Protein AF-A0A6N4DE25-F1 (afdb_monomer)

Structure (mmCIF, N/CA/C/O backbone):
data_AF-A0A6N4DE25-F1
#
_entry.id   AF-A0A6N4DE25-F1
#
loop_
_atom_site.group_PDB
_atom_site.id
_atom_site.type_symbol
_atom_site.label_atom_id
_atom_site.label_alt_id
_atom_site.label_comp_id
_atom_site.label_asym_id
_atom_site.label_entity_id
_atom_site.label_seq_id
_atom_site.pdbx_PDB_ins_code
_atom_site.Cartn_x
_atom_site.Cartn_y
_atom_site.Cartn_z
_atom_site.occupancy
_atom_site.B_iso_or_equiv
_atom_site.auth_seq_id
_atom_site.auth_comp_id
_atom_site.auth_asym_id
_atom_site.auth_atom_id
_atom_site.pdbx_PDB_model_num
ATOM 1 N N . MET A 1 1 ? 28.337 6.684 -1.704 1.00 68.75 1 MET A N 1
ATOM 2 C CA . MET A 1 1 ? 27.296 5.978 -2.487 1.00 68.75 1 MET A CA 1
ATOM 3 C C . MET A 1 1 ? 25.975 6.713 -2.304 1.00 68.75 1 MET A C 1
ATOM 5 O O . MET A 1 1 ? 25.715 7.133 -1.186 1.00 68.75 1 MET A O 1
ATOM 9 N N . ARG A 1 2 ? 25.176 6.906 -3.364 1.00 78.31 2 ARG A N 1
ATOM 10 C CA . ARG A 1 2 ? 23.824 7.488 -3.280 1.00 78.31 2 ARG A CA 1
ATOM 11 C C . ARG A 1 2 ? 22.822 6.434 -3.770 1.00 78.31 2 ARG A C 1
ATOM 13 O O . ARG A 1 2 ? 22.920 6.070 -4.941 1.00 78.31 2 ARG A O 1
ATOM 20 N N . PRO A 1 3 ? 21.928 5.912 -2.914 1.00 80.19 3 PRO A N 1
ATOM 21 C CA . PRO A 1 3 ? 20.910 4.956 -3.339 1.00 80.19 3 PRO A CA 1
ATOM 22 C C . PRO A 1 3 ? 20.053 5.550 -4.460 1.00 80.19 3 PRO A C 1
ATOM 24 O O . PRO A 1 3 ? 19.733 6.741 -4.440 1.00 80.19 3 PRO A O 1
ATOM 27 N N . LYS A 1 4 ? 19.716 4.736 -5.462 1.00 83.06 4 LYS A N 1
ATOM 28 C CA . LYS A 1 4 ? 18.806 5.139 -6.536 1.00 83.06 4 LYS A CA 1
ATOM 29 C C . LYS A 1 4 ? 17.371 5.028 -6.018 1.00 83.06 4 LYS A C 1
ATOM 31 O O . LYS A 1 4 ? 17.032 4.024 -5.395 1.00 83.06 4 LYS A O 1
ATOM 36 N N . ALA A 1 5 ? 16.552 6.049 -6.271 1.00 78.06 5 ALA A N 1
ATOM 37 C CA . ALA A 1 5 ? 15.121 5.966 -5.998 1.00 78.06 5 ALA A CA 1
ATOM 38 C C . ALA A 1 5 ? 14.530 4.803 -6.806 1.00 78.06 5 ALA A C 1
ATOM 40 O O . ALA A 1 5 ? 14.844 4.650 -7.989 1.00 78.06 5 ALA A O 1
ATOM 41 N N . THR A 1 6 ? 13.747 3.972 -6.129 1.00 80.38 6 THR A N 1
ATOM 42 C CA . THR A 1 6 ? 13.009 2.857 -6.724 1.00 80.38 6 THR A CA 1
ATOM 43 C C . THR A 1 6 ? 11.544 3.098 -6.429 1.00 80.38 6 THR A C 1
ATOM 45 O O . THR A 1 6 ? 11.213 3.563 -5.335 1.00 80.38 6 THR A O 1
ATOM 48 N N . ASP A 1 7 ? 10.699 2.835 -7.413 1.00 82.12 7 ASP A N 1
ATOM 49 C CA . ASP A 1 7 ? 9.272 3.046 -7.269 1.00 82.12 7 ASP A CA 1
ATOM 50 C C . ASP A 1 7 ? 8.692 1.925 -6.402 1.00 82.12 7 ASP A C 1
ATOM 52 O O . ASP A 1 7 ? 8.827 0.744 -6.725 1.00 82.12 7 ASP A O 1
ATOM 56 N N . TYR A 1 8 ? 8.067 2.303 -5.290 1.00 85.12 8 TYR A N 1
ATOM 57 C CA . TYR A 1 8 ? 7.403 1.386 -4.372 1.00 85.12 8 TYR A CA 1
ATOM 58 C C . TYR A 1 8 ? 6.077 1.989 -3.937 1.00 85.12 8 TYR A C 1
ATOM 60 O O . TYR A 1 8 ? 6.040 3.110 -3.421 1.00 85.12 8 TYR A O 1
ATOM 68 N N . ALA A 1 9 ? 4.998 1.227 -4.095 1.00 88.12 9 ALA A N 1
ATOM 69 C CA . ALA A 1 9 ? 3.763 1.552 -3.406 1.00 88.12 9 ALA A CA 1
ATOM 70 C C . ALA A 1 9 ? 3.935 1.270 -1.911 1.00 88.12 9 ALA A C 1
ATOM 72 O O . ALA A 1 9 ? 4.485 0.239 -1.518 1.00 88.12 9 ALA A O 1
ATOM 73 N N . HIS A 1 10 ? 3.434 2.187 -1.089 1.00 91.19 10 HIS A N 1
ATOM 74 C CA . HIS A 1 10 ? 3.392 2.044 0.358 1.00 91.19 10 HIS A CA 1
ATOM 75 C C . HIS A 1 10 ? 2.032 2.533 0.845 1.00 91.19 10 HIS A C 1
ATOM 77 O O . HIS A 1 10 ? 1.661 3.686 0.619 1.00 91.19 10 HIS A O 1
ATOM 83 N N . VAL A 1 11 ? 1.281 1.642 1.482 1.00 92.19 11 VAL A N 1
ATOM 84 C CA . VAL A 1 11 ? -0.035 1.923 2.054 1.00 92.19 11 VAL A CA 1
ATOM 85 C C . VAL A 1 11 ? 0.026 1.609 3.542 1.00 92.19 11 VAL A C 1
ATOM 87 O O . VAL A 1 11 ? 0.491 0.541 3.932 1.00 92.19 11 VAL A O 1
ATOM 90 N N . ILE A 1 12 ? -0.421 2.551 4.368 1.00 93.44 12 ILE A N 1
ATOM 91 C CA . ILE A 1 12 ? -0.464 2.407 5.824 1.00 93.44 12 ILE A CA 1
ATOM 92 C C . ILE A 1 12 ? -1.901 2.657 6.269 1.00 93.44 12 ILE A C 1
ATOM 94 O O . ILE A 1 12 ? -2.473 3.692 5.923 1.00 93.44 12 ILE A O 1
ATOM 98 N N . ALA A 1 13 ? -2.464 1.725 7.034 1.00 92.81 13 ALA A N 1
ATOM 99 C CA . ALA A 1 13 ? -3.725 1.935 7.737 1.00 92.81 13 ALA A CA 1
ATOM 100 C C . ALA A 1 13 ? -3.429 2.450 9.149 1.00 92.81 13 ALA A C 1
ATOM 102 O O . ALA A 1 13 ? -2.556 1.915 9.835 1.00 92.81 13 ALA A O 1
ATOM 103 N N . ILE A 1 14 ? -4.135 3.499 9.569 1.00 94.75 14 ILE A N 1
ATOM 104 C CA . ILE A 1 14 ? -3.954 4.153 10.868 1.00 94.75 14 ILE A CA 1
ATOM 105 C C . ILE A 1 14 ? -5.338 4.387 11.480 1.00 94.75 14 ILE A C 1
ATOM 107 O O . ILE A 1 14 ? -6.258 4.771 10.756 1.00 94.75 14 ILE A O 1
ATOM 111 N N . ASP A 1 15 ? -5.493 4.154 12.783 1.00 94.38 15 ASP A N 1
ATOM 112 C CA . ASP A 1 15 ? -6.726 4.476 13.508 1.00 94.38 15 ASP A CA 1
ATOM 113 C C . ASP A 1 15 ? -6.818 5.966 13.908 1.00 94.38 15 ASP A C 1
ATOM 115 O O . ASP A 1 15 ? -5.940 6.782 13.613 1.00 94.38 15 ASP A O 1
ATOM 119 N N . GLY A 1 16 ? -7.913 6.342 14.578 1.00 94.69 16 GLY A 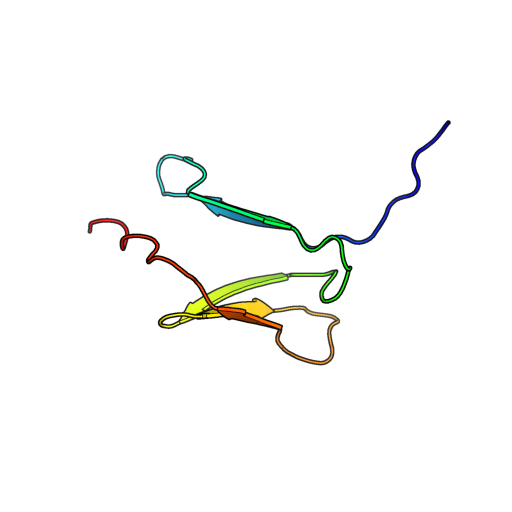N 1
ATOM 120 C CA . GLY A 1 16 ? -8.141 7.718 15.033 1.00 94.69 16 GLY A CA 1
ATOM 121 C C . GLY A 1 16 ? -7.170 8.203 16.118 1.00 94.69 16 GLY A C 1
ATOM 122 O O . GLY A 1 16 ? -6.986 9.412 16.260 1.00 94.69 16 GLY A O 1
ATOM 123 N N . ASP A 1 17 ? -6.522 7.283 16.836 1.00 97.56 17 ASP A N 1
ATOM 124 C CA . ASP A 1 17 ? -5.538 7.565 17.886 1.00 97.56 17 ASP A CA 1
ATOM 125 C C . ASP A 1 17 ? -4.097 7.605 17.341 1.00 97.56 17 ASP A C 1
ATOM 127 O O . ASP A 1 17 ? -3.142 7.870 18.079 1.00 97.56 17 ASP A O 1
ATOM 131 N N . GLY A 1 18 ? -3.920 7.361 16.039 1.00 95.19 18 GLY A N 1
ATOM 132 C CA . GLY A 1 18 ? -2.622 7.353 15.376 1.00 95.19 18 GLY A CA 1
ATOM 133 C C . GLY A 1 18 ? -1.877 6.017 15.458 1.00 95.19 18 GLY A C 1
ATOM 134 O O . GLY A 1 18 ? -0.687 5.983 15.135 1.00 95.19 18 GLY A O 1
ATOM 135 N N . GLN A 1 19 ? -2.523 4.924 15.878 1.00 95.94 19 GLN A N 1
ATOM 136 C CA . GLN A 1 19 ? -1.912 3.593 15.855 1.00 95.94 19 GLN A CA 1
ATOM 137 C C . GLN A 1 19 ? -1.886 3.039 14.436 1.00 95.94 19 GLN A C 1
ATOM 139 O O . GLN A 1 19 ? -2.875 3.095 13.710 1.00 95.94 19 GLN A O 1
ATOM 144 N N . VAL A 1 20 ? -0.748 2.464 14.050 1.00 94.81 20 VAL A N 1
ATOM 145 C CA . VAL A 1 20 ? -0.609 1.766 12.770 1.00 94.81 20 VAL A CA 1
ATOM 146 C C . VAL A 1 20 ? -1.264 0.395 12.881 1.00 94.81 20 VAL A C 1
ATOM 148 O O . VAL A 1 20 ? -0.821 -0.436 13.671 1.00 94.81 20 VAL A O 1
ATO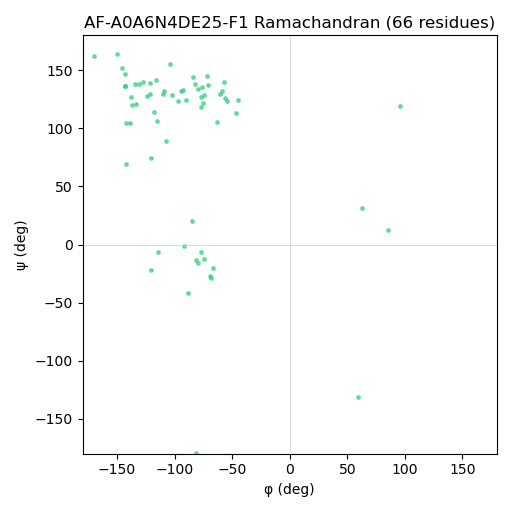M 151 N N . LEU A 1 21 ? -2.289 0.167 12.066 1.00 92.19 21 LEU A N 1
ATOM 152 C CA . LEU A 1 21 ? -3.005 -1.104 11.983 1.00 92.19 21 LEU A CA 1
ATOM 153 C C . LEU A 1 21 ? -2.342 -2.047 10.974 1.00 92.19 21 LEU A C 1
ATOM 155 O O . LEU A 1 21 ? -2.179 -3.227 11.254 1.00 92.19 21 LEU A O 1
ATOM 159 N N . GLU A 1 22 ? -1.915 -1.511 9.826 1.00 90.88 22 GLU A N 1
ATOM 160 C CA . GLU A 1 22 ? -1.289 -2.273 8.741 1.00 90.88 22 GLU A CA 1
ATOM 161 C C . GLU A 1 22 ? -0.213 -1.464 8.018 1.00 90.88 22 GLU A C 1
ATOM 163 O O . GLU A 1 22 ? -0.288 -0.235 7.919 1.00 90.88 22 GLU A O 1
ATOM 168 N N . ASN A 1 23 ? 0.770 -2.172 7.459 1.00 92.00 23 ASN A N 1
ATOM 169 C CA . ASN A 1 23 ? 1.847 -1.604 6.650 1.00 92.00 23 ASN A CA 1
ATOM 170 C C . ASN A 1 23 ? 2.116 -2.502 5.438 1.00 92.00 23 ASN A C 1
ATOM 172 O O . ASN A 1 23 ? 2.727 -3.566 5.556 1.00 92.00 23 ASN A O 1
ATOM 176 N N . LEU A 1 24 ? 1.653 -2.060 4.272 1.00 89.94 24 LEU A N 1
ATOM 177 C CA . LEU A 1 24 ? 1.737 -2.799 3.020 1.00 89.94 24 LEU A CA 1
ATOM 178 C C . LEU A 1 24 ? 2.733 -2.122 2.085 1.00 89.94 24 LEU A C 1
ATOM 180 O O . LEU A 1 24 ? 2.639 -0.921 1.817 1.00 89.94 24 LEU A O 1
ATOM 184 N N . GLN A 1 25 ? 3.659 -2.914 1.550 1.00 89.12 25 GLN A N 1
ATOM 185 C CA . GLN A 1 25 ? 4.653 -2.470 0.580 1.00 89.12 25 GLN A CA 1
ATOM 186 C C . GLN A 1 25 ? 4.615 -3.377 -0.642 1.00 89.12 25 GLN A C 1
ATOM 188 O O . GLN A 1 25 ? 4.498 -4.595 -0.511 1.00 89.12 25 GLN A O 1
ATOM 193 N N . ASP A 1 26 ? 4.753 -2.777 -1.819 1.00 87.44 26 ASP A N 1
ATOM 194 C CA . ASP A 1 26 ? 4.884 -3.494 -3.083 1.00 87.44 26 ASP A CA 1
ATOM 195 C C . ASP A 1 26 ? 6.329 -3.391 -3.599 1.00 87.44 26 ASP A C 1
ATOM 197 O O . ASP A 1 26 ? 6.654 -2.458 -4.342 1.00 87.44 26 ASP A O 1
ATOM 201 N N . PRO A 1 27 ? 7.222 -4.321 -3.205 1.00 84.44 27 PRO A N 1
ATOM 202 C CA . PRO A 1 27 ? 8.600 -4.348 -3.684 1.00 84.44 27 PRO A CA 1
ATOM 203 C C . PRO A 1 27 ? 8.726 -4.846 -5.131 1.00 84.44 27 PRO A C 1
ATOM 205 O O . PRO A 1 27 ? 9.807 -4.732 -5.706 1.00 84.44 27 PRO A O 1
ATOM 208 N N . ALA A 1 28 ? 7.665 -5.429 -5.704 1.00 84.44 28 ALA A N 1
ATOM 209 C CA . ALA A 1 28 ? 7.639 -5.870 -7.096 1.00 84.44 28 ALA A CA 1
ATOM 210 C C . ALA A 1 28 ? 7.335 -4.713 -8.063 1.00 84.44 28 ALA A C 1
ATOM 212 O O . ALA A 1 28 ? 7.589 -4.843 -9.260 1.00 84.44 28 ALA A O 1
ATOM 213 N N . THR A 1 29 ? 6.874 -3.571 -7.536 1.00 79.50 29 THR A N 1
ATOM 214 C CA . THR A 1 29 ? 6.557 -2.368 -8.317 1.00 79.50 29 THR A CA 1
ATOM 215 C C . THR A 1 29 ? 5.417 -2.625 -9.315 1.00 79.50 29 THR A C 1
ATOM 217 O O . THR A 1 29 ? 5.353 -2.021 -10.385 1.00 79.50 29 THR A O 1
ATOM 220 N N . ASP A 1 30 ? 4.486 -3.510 -8.964 1.00 82.50 30 ASP A N 1
ATOM 221 C CA . ASP A 1 30 ? 3.307 -3.814 -9.774 1.00 82.50 30 ASP A CA 1
ATOM 222 C C . ASP A 1 30 ? 2.334 -2.620 -9.817 1.00 82.50 30 ASP A C 1
ATOM 224 O O . ASP A 1 30 ? 1.616 -2.427 -10.803 1.00 82.50 30 ASP A O 1
ATOM 228 N N . TYR A 1 31 ? 2.316 -1.788 -8.766 1.00 89.00 31 TYR A N 1
ATOM 229 C CA . TYR A 1 31 ? 1.432 -0.623 -8.666 1.00 89.00 31 TYR A CA 1
ATOM 230 C C . TYR A 1 31 ? 2.093 0.607 -8.000 1.00 89.00 31 TYR A C 1
ATOM 232 O O . TYR A 1 31 ? 1.717 1.007 -6.902 1.00 89.00 31 TYR A O 1
ATOM 240 N N . PRO A 1 32 ? 3.074 1.260 -8.650 1.00 82.81 32 PRO A N 1
ATOM 241 C CA . PRO A 1 32 ? 4.019 2.180 -8.000 1.00 82.81 32 PRO A CA 1
ATOM 242 C C . PRO A 1 32 ? 3.454 3.510 -7.479 1.00 82.81 32 PRO A C 1
ATOM 244 O O . PRO A 1 32 ? 4.040 4.107 -6.578 1.00 82.81 32 PRO A O 1
ATOM 247 N N . GLN A 1 33 ? 2.365 4.024 -8.061 1.00 89.00 33 GLN A N 1
ATOM 248 C CA . GLN A 1 33 ? 1.832 5.359 -7.754 1.00 89.00 33 GLN A CA 1
ATOM 249 C C . GLN A 1 33 ? 0.395 5.290 -7.235 1.00 89.00 33 GLN A C 1
ATOM 251 O O . GLN A 1 33 ? -0.554 5.643 -7.941 1.00 89.00 33 GLN A O 1
ATOM 256 N N . THR A 1 34 ? 0.239 4.851 -5.988 1.00 92.00 34 THR A N 1
ATOM 257 C CA . THR A 1 34 ? -1.055 4.833 -5.296 1.00 92.00 34 THR A CA 1
ATOM 258 C C . THR A 1 34 ? -1.468 6.244 -4.879 1.00 92.00 34 THR A C 1
ATOM 260 O O . THR A 1 34 ? -0.711 6.959 -4.229 1.00 92.00 34 THR A O 1
ATOM 263 N N . THR A 1 35 ? -2.690 6.641 -5.227 1.00 93.88 35 THR A N 1
ATOM 264 C CA . THR A 1 35 ? -3.286 7.939 -4.859 1.00 93.88 35 THR A CA 1
ATOM 265 C C . THR A 1 35 ? -4.482 7.806 -3.922 1.00 93.88 35 THR A C 1
ATOM 267 O O . THR A 1 35 ? -5.002 8.810 -3.447 1.00 93.88 35 THR A O 1
ATOM 270 N N . GLY A 1 36 ? -4.934 6.583 -3.659 1.00 93.94 36 GLY A N 1
ATOM 271 C CA . GLY A 1 36 ? -6.021 6.310 -2.732 1.00 93.94 36 GLY A CA 1
ATOM 272 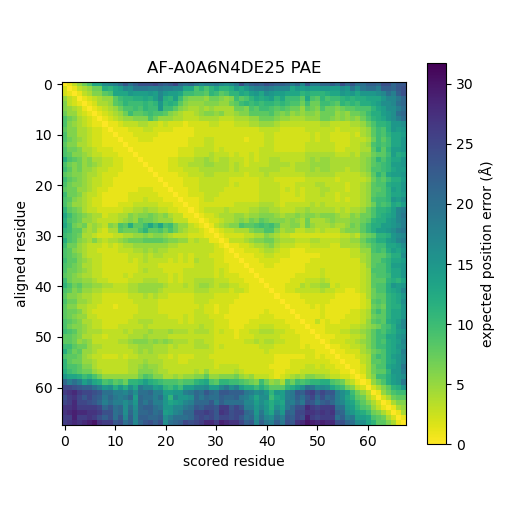C C . GLY A 1 36 ? -6.162 4.822 -2.445 1.00 93.94 36 GLY A C 1
ATOM 273 O O . GLY A 1 36 ? -5.657 3.980 -3.189 1.00 93.94 36 GLY A O 1
ATOM 274 N N . ALA A 1 37 ? -6.856 4.522 -1.355 1.00 94.38 37 ALA A N 1
ATOM 275 C CA . ALA A 1 37 ? -7.124 3.177 -0.876 1.00 94.38 37 ALA A CA 1
ATOM 276 C C . ALA A 1 37 ? -8.543 3.136 -0.291 1.00 94.38 37 ALA A C 1
ATOM 278 O O . ALA A 1 37 ? -8.942 4.070 0.405 1.00 94.38 37 ALA A O 1
ATOM 279 N N . ILE A 1 38 ? -9.314 2.095 -0.604 1.00 94.19 38 ILE A N 1
ATOM 280 C CA . ILE A 1 38 ? -10.657 1.888 -0.052 1.00 94.19 38 ILE A CA 1
ATOM 281 C C . ILE A 1 38 ? -10.919 0.406 0.193 1.00 94.19 38 ILE A C 1
ATOM 283 O O . ILE A 1 38 ? -10.617 -0.439 -0.650 1.00 94.19 38 ILE A O 1
ATOM 287 N N . GLU A 1 39 ? -11.510 0.102 1.340 1.00 93.00 39 GLU A N 1
ATOM 288 C CA . GLU A 1 39 ? -11.902 -1.251 1.723 1.00 93.00 39 GLU A CA 1
ATOM 289 C C . GLU A 1 39 ? -13.363 -1.511 1.359 1.00 93.00 39 GLU A C 1
ATOM 291 O O . GLU A 1 39 ? -14.245 -0.691 1.621 1.00 93.00 39 GLU A O 1
ATOM 296 N N . VAL A 1 40 ? -13.623 -2.653 0.720 1.00 93.50 40 VAL A N 1
ATOM 297 C CA . VAL A 1 40 ? -14.969 -3.098 0.344 1.00 93.50 40 VAL A CA 1
ATOM 298 C C . VAL A 1 40 ? -15.067 -4.611 0.530 1.00 93.50 40 VAL A C 1
ATOM 300 O O . VAL A 1 40 ? -14.558 -5.385 -0.287 1.00 93.50 40 VAL A O 1
ATOM 303 N N . GLY A 1 41 ? -15.752 -5.035 1.594 1.00 91.62 41 GLY A N 1
ATOM 304 C CA . GLY A 1 41 ? -15.782 -6.443 1.999 1.00 91.62 41 GLY A CA 1
ATOM 305 C C . GLY A 1 41 ? -14.367 -6.948 2.289 1.00 91.62 41 GLY A C 1
ATOM 306 O O . GLY A 1 41 ? -13.591 -6.261 2.940 1.00 91.62 41 GLY A O 1
ATOM 307 N N . ASP A 1 42 ? -14.005 -8.104 1.734 1.00 91.38 42 ASP A N 1
ATOM 308 C CA . ASP A 1 42 ? -12.692 -8.732 1.957 1.00 91.38 42 ASP A CA 1
ATOM 309 C C . ASP A 1 42 ? -11.584 -8.200 1.024 1.00 91.38 42 ASP A C 1
ATOM 311 O O . ASP A 1 42 ? -10.589 -8.886 0.765 1.00 91.38 42 ASP A O 1
ATOM 315 N N . TYR A 1 43 ? -11.766 -7.011 0.443 1.00 92.75 43 TYR A N 1
ATOM 316 C CA . TYR A 1 43 ? -10.851 -6.460 -0.553 1.00 92.75 43 TYR A CA 1
ATOM 317 C C . TYR A 1 43 ? -10.451 -5.020 -0.260 1.00 92.75 43 TYR A C 1
ATOM 319 O O . TYR A 1 43 ? -11.289 -4.166 0.019 1.00 92.75 43 TYR A O 1
ATOM 327 N N . LEU A 1 44 ? -9.166 -4.753 -0.464 1.00 93.38 44 LEU A N 1
ATOM 328 C CA . LEU A 1 44 ? -8.583 -3.428 -0.564 1.00 93.38 44 LEU A CA 1
ATOM 329 C C . LEU A 1 44 ? -8.448 -3.057 -2.043 1.00 93.38 44 LEU A C 1
ATOM 331 O O . LEU A 1 44 ? -7.801 -3.764 -2.820 1.00 93.38 44 LEU A O 1
ATOM 335 N N . TYR A 1 45 ? -9.039 -1.937 -2.433 1.00 94.62 45 TYR A N 1
ATOM 336 C CA . TYR A 1 45 ? -8.884 -1.348 -3.756 1.00 94.62 45 TYR A CA 1
ATOM 337 C C . TYR A 1 45 ? -7.916 -0.178 -3.679 1.00 94.62 45 TYR A C 1
ATOM 339 O O . TYR A 1 45 ? -8.102 0.725 -2.865 1.00 94.62 45 TYR A O 1
ATOM 347 N N . LEU A 1 46 ? -6.912 -0.171 -4.554 1.00 94.56 46 LEU A N 1
ATOM 348 C CA . LEU A 1 46 ? -5.955 0.924 -4.670 1.00 94.56 46 LEU A CA 1
ATOM 349 C C . LEU A 1 46 ? -6.193 1.683 -5.974 1.00 94.56 46 LEU A C 1
ATOM 351 O O . LEU A 1 46 ? -6.305 1.093 -7.053 1.00 94.56 46 LEU A O 1
ATOM 355 N N . THR A 1 47 ? -6.254 3.007 -5.882 1.00 95.25 47 THR A N 1
ATOM 356 C CA . THR A 1 47 ? -6.437 3.900 -7.030 1.00 95.25 47 THR A CA 1
ATOM 357 C C . THR A 1 47 ? -5.122 4.572 -7.398 1.00 95.25 47 THR A C 1
ATOM 359 O O . THR A 1 47 ? -4.219 4.707 -6.575 1.00 95.25 47 THR A O 1
ATOM 362 N N . SER A 1 48 ? -5.012 4.980 -8.656 1.00 93.38 48 SER A N 1
ATOM 363 C CA . SER A 1 48 ? -3.882 5.734 -9.185 1.00 93.38 48 SER A CA 1
ATOM 364 C C . SER A 1 48 ? -4.397 6.746 -10.201 1.00 93.38 48 SER A C 1
ATOM 366 O O . SER A 1 48 ? -5.361 6.471 -10.915 1.00 93.38 48 SER A O 1
ATOM 368 N N . LEU A 1 49 ? -3.743 7.903 -10.288 1.00 94.75 49 LEU A N 1
ATOM 369 C CA . LEU A 1 49 ? -3.999 8.883 -11.349 1.00 94.75 49 LEU A CA 1
ATOM 370 C C . LEU A 1 49 ? -3.318 8.519 -12.676 1.00 94.75 49 LEU A C 1
ATOM 372 O O . LEU A 1 49 ? -3.647 9.109 -13.702 1.00 94.75 49 LEU A O 1
ATOM 376 N N . THR A 1 50 ? -2.354 7.595 -12.661 1.00 91.88 50 THR A N 1
ATOM 377 C CA . THR A 1 50 ? -1.509 7.271 -13.821 1.00 91.88 50 THR A CA 1
ATOM 378 C C . THR A 1 50 ? -1.614 5.812 -14.256 1.00 91.88 50 THR A C 1
ATOM 380 O O . THR A 1 50 ? -1.330 5.513 -15.417 1.00 91.88 50 THR A O 1
ATOM 383 N N . ALA A 1 51 ? -2.040 4.901 -13.373 1.00 91.75 51 ALA A N 1
ATOM 384 C CA . ALA A 1 51 ? -2.202 3.497 -13.732 1.00 91.75 51 ALA A CA 1
ATOM 385 C C . ALA A 1 51 ? -3.418 3.277 -14.658 1.00 91.75 51 ALA A C 1
ATOM 387 O O . ALA A 1 51 ? -4.458 3.916 -14.489 1.00 91.75 51 ALA A O 1
ATOM 388 N N . PRO A 1 52 ? -3.334 2.333 -15.614 1.00 93.81 52 PRO A N 1
ATOM 389 C CA . PRO A 1 52 ? -4.416 2.053 -16.561 1.00 93.81 52 PRO A CA 1
ATOM 390 C C . PRO A 1 52 ? -5.570 1.229 -15.962 1.00 93.81 52 PRO A C 1
ATOM 392 O O . PRO A 1 52 ? -6.568 0.992 -16.640 1.00 93.81 52 PRO A O 1
ATOM 395 N N . ALA A 1 53 ? -5.430 0.745 -14.726 1.00 92.75 53 ALA A N 1
ATOM 396 C CA . ALA A 1 53 ? -6.396 -0.114 -14.052 1.00 92.75 53 ALA A CA 1
ATOM 397 C C . ALA A 1 53 ? -6.361 0.111 -12.536 1.00 92.75 53 ALA A C 1
ATOM 399 O O . ALA A 1 53 ? -5.398 0.663 -12.013 1.00 92.75 53 ALA A O 1
ATOM 400 N N . LEU A 1 54 ? -7.399 -0.358 -11.838 1.00 93.00 54 LEU A N 1
ATOM 401 C CA . LEU A 1 54 ? -7.420 -0.426 -10.377 1.00 93.00 54 LEU A CA 1
ATOM 402 C C . LEU A 1 54 ? -6.691 -1.681 -9.896 1.00 93.00 54 LEU A C 1
ATOM 404 O O . LEU A 1 54 ? -6.914 -2.769 -10.433 1.00 93.00 54 LEU A O 1
ATOM 408 N N . ALA A 1 55 ? -5.894 -1.545 -8.840 1.00 93.19 55 ALA A N 1
ATOM 409 C CA . ALA A 1 55 ? -5.367 -2.697 -8.121 1.00 93.19 55 ALA A CA 1
ATOM 410 C C . ALA A 1 55 ? -6.390 -3.189 -7.088 1.00 93.19 55 ALA A C 1
ATOM 412 O O . ALA A 1 55 ? -7.120 -2.404 -6.478 1.00 93.19 55 ALA A O 1
ATOM 413 N N . ARG A 1 56 ? -6.441 -4.511 -6.901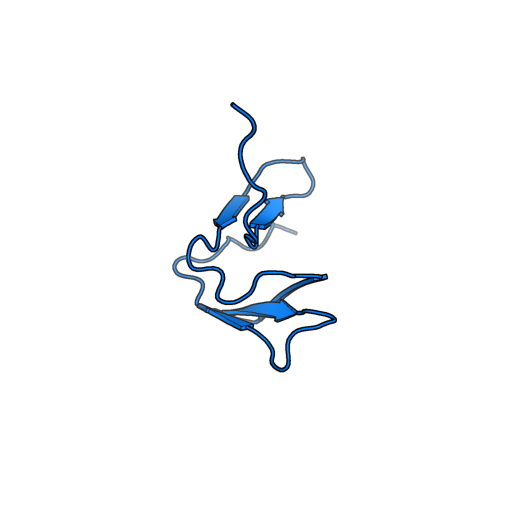 1.00 92.94 56 ARG A N 1
ATOM 414 C CA . ARG A 1 56 ? -7.308 -5.174 -5.924 1.00 92.94 56 ARG A CA 1
ATOM 415 C C . ARG A 1 56 ? -6.504 -6.208 -5.153 1.00 92.94 56 ARG A C 1
ATOM 417 O O . ARG A 1 56 ? -6.002 -7.162 -5.744 1.00 92.94 56 ARG A O 1
ATOM 424 N N . TRP A 1 57 ? -6.451 -6.049 -3.840 1.00 89.75 57 TRP A N 1
ATOM 425 C CA . TRP A 1 57 ? -5.788 -6.962 -2.921 1.00 89.75 57 TRP A CA 1
ATOM 426 C C . TRP A 1 57 ? -6.810 -7.590 -1.977 1.00 89.75 57 TRP A C 1
ATOM 428 O O . TRP A 1 57 ? -7.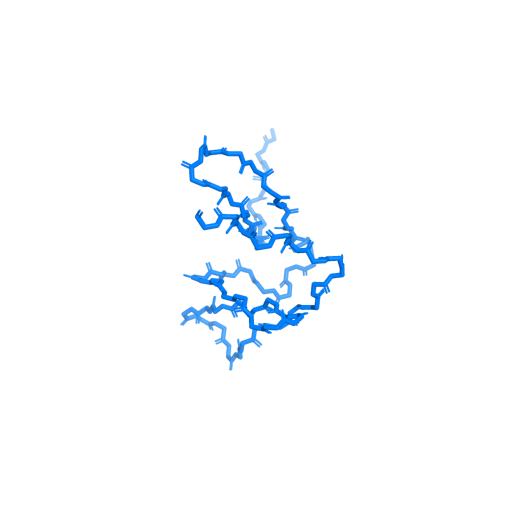775 -6.941 -1.587 1.00 89.75 57 TRP A O 1
ATOM 438 N N . ARG A 1 58 ? -6.642 -8.874 -1.655 1.00 89.88 58 ARG A N 1
ATOM 439 C CA . ARG A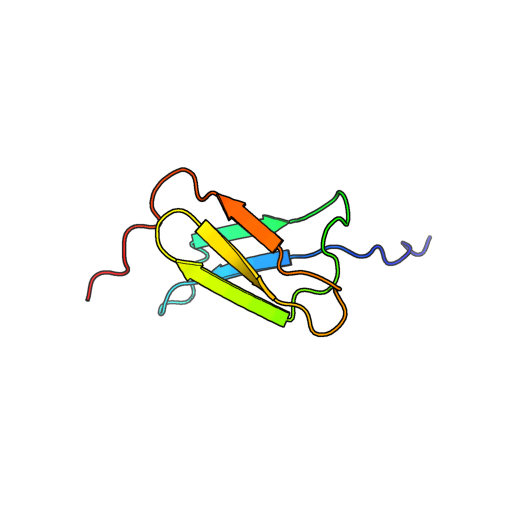 1 58 ? -7.533 -9.579 -0.730 1.00 89.88 58 ARG A CA 1
ATOM 440 C C . ARG A 1 58 ? -6.989 -9.436 0.683 1.00 89.88 58 ARG A C 1
ATOM 442 O O . ARG A 1 58 ? -5.858 -9.840 0.935 1.00 89.88 58 ARG A O 1
ATOM 449 N N . ILE A 1 59 ? -7.819 -8.923 1.579 1.00 85.88 59 ILE A N 1
ATOM 450 C CA . ILE A 1 59 ? -7.512 -8.808 3.000 1.00 85.88 59 ILE A CA 1
ATOM 451 C C . ILE A 1 59 ? -7.689 -10.204 3.612 1.00 85.88 59 ILE A C 1
ATOM 453 O O . ILE A 1 59 ? -8.699 -10.876 3.386 1.00 85.88 59 ILE A O 1
ATOM 457 N N . VAL A 1 60 ? -6.672 -10.694 4.320 1.00 74.38 60 VAL A N 1
ATOM 458 C CA . VAL A 1 60 ? -6.711 -12.001 4.988 1.00 74.38 60 VAL A CA 1
ATOM 459 C C . VAL A 1 60 ? -6.634 -11.764 6.491 1.00 74.38 60 VAL A C 1
ATOM 461 O O . VAL A 1 60 ? -5.570 -11.451 7.006 1.00 74.38 60 VAL A O 1
ATOM 464 N N . GLY A 1 61 ? -7.770 -11.942 7.172 1.00 66.50 61 GLY A N 1
ATOM 465 C CA . GLY A 1 61 ? -7.965 -11.529 8.566 1.00 66.50 61 GLY A CA 1
ATOM 466 C C . GLY A 1 61 ? -8.638 -10.161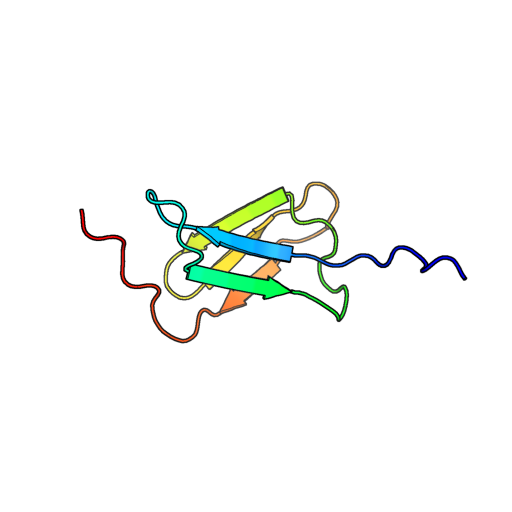 8.604 1.00 66.50 61 GLY A C 1
ATOM 467 O O . GLY A 1 61 ? -8.132 -9.217 8.012 1.00 66.50 61 GLY A O 1
ATOM 468 N N . ALA A 1 62 ? -9.824 -10.076 9.209 1.00 52.53 62 ALA A N 1
ATOM 469 C CA . ALA A 1 62 ? -10.556 -8.820 9.283 1.00 52.53 62 ALA A CA 1
ATOM 470 C C . ALA A 1 62 ? -9.719 -7.789 10.047 1.00 52.53 62 ALA A C 1
ATOM 472 O O . ALA A 1 62 ? -9.271 -8.063 11.161 1.00 52.53 62 ALA A O 1
ATOM 473 N N . LEU A 1 63 ? -9.552 -6.601 9.470 1.00 57.59 63 LEU A N 1
ATOM 474 C CA . LEU A 1 63 ? -9.352 -5.417 10.287 1.00 57.59 63 LEU A CA 1
ATOM 475 C C . LEU A 1 63 ? -10.655 -5.285 11.069 1.00 57.59 63 LEU A C 1
ATOM 477 O O . LEU A 1 63 ? -11.707 -5.041 10.475 1.00 57.59 63 LEU A O 1
ATOM 481 N N . GLU A 1 64 ? -10.619 -5.621 12.360 1.00 55.31 64 GLU A N 1
ATOM 482 C CA . GLU A 1 64 ? -11.768 -5.455 13.248 1.00 55.31 64 GLU A CA 1
ATOM 483 C C . GLU A 1 64 ? -12.351 -4.059 12.984 1.00 55.31 64 GLU A C 1
ATOM 485 O O . GLU A 1 64 ? -11.595 -3.079 13.008 1.00 55.31 64 GLU A O 1
ATOM 490 N N . PRO A 1 65 ? -13.6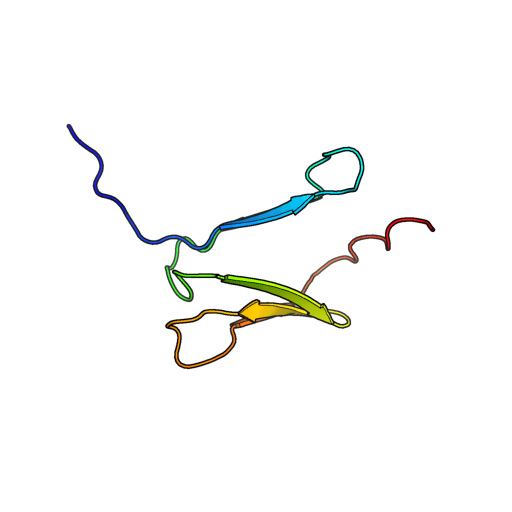49 -3.943 12.651 1.00 51.03 65 PRO A N 1
ATOM 491 C CA . PRO A 1 65 ? -14.236 -2.646 12.376 1.00 51.03 65 PRO A CA 1
ATOM 492 C C . PRO A 1 65 ? -14.001 -1.770 13.601 1.00 51.03 65 PRO A C 1
ATOM 494 O O . PRO A 1 65 ? -14.333 -2.181 14.714 1.00 51.03 65 PRO A O 1
ATOM 497 N N . ALA A 1 66 ? -13.406 -0.591 13.390 1.00 53.78 66 ALA A N 1
ATOM 498 C CA . ALA A 1 66 ? -13.214 0.394 14.443 1.00 53.78 66 ALA A CA 1
ATOM 499 C C . ALA A 1 66 ? -14.539 0.538 15.199 1.00 53.78 66 ALA A C 1
ATOM 501 O O . ALA A 1 66 ? -15.563 0.919 14.624 1.00 53.78 66 ALA A O 1
ATOM 502 N N . SER A 1 67 ? -14.528 0.107 16.459 1.00 41.78 67 SER A N 1
ATOM 503 C CA . SER A 1 67 ? -15.690 0.125 17.333 1.00 41.78 67 SER A CA 1
ATOM 504 C C . SER A 1 67 ? -16.256 1.541 17.375 1.00 41.78 67 SER A C 1
ATOM 506 O O . SER A 1 67 ? -15.523 2.479 17.682 1.00 41.78 67 SER A O 1
ATOM 508 N N . ASN A 1 68 ? -17.539 1.646 17.026 1.00 43.06 68 ASN A N 1
ATOM 509 C CA . ASN A 1 68 ? -18.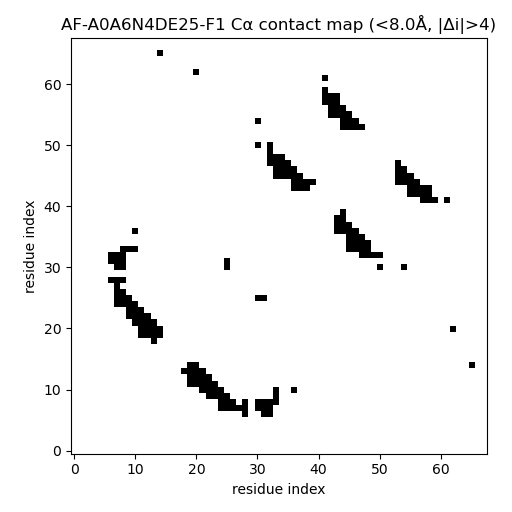334 2.870 16.913 1.00 43.06 68 ASN A CA 1
ATOM 510 C C . ASN A 1 68 ? -18.195 3.840 18.093 1.00 43.06 68 ASN A C 1
ATOM 512 O O . ASN A 1 68 ? -18.495 3.409 19.231 1.00 43.06 68 ASN A O 1
#

Radius of gyration: 13.89 Å; Cα contacts (8 Å, |Δi|>4): 98; chains: 1; bounding box: 46×21×34 Å

Nearest PDB structures (foldseek):
  4zlr-assembly1_A  TM=7.137E-01  e=1.875E+00  Drosophila melanogaster
  8eoi-assembly1_A  TM=5.519E-01  e=3.411E+00  Homo sapiens
  1c8o-assembly1_B  TM=4.659E-01  e=6.206E+00  Cowpox virus
  8glk-assembly1_D  TM=2.506E-01  e=5.506E+00  Flavobacterium johnsoniae

Foldseek 3Di:
DDDDDDQKDWDWDADPVGDTPDIDIDPVPPPRAFPDWDDDPQWIWTDHPPDPDIDIDGHDDDPPPDDD

Secondary structure (DSSP, 8-state):
--PPP---EEEEEE-TTS-EEEEEEETT-SS----EEEEETTEEEEE-SS-SS-EEEE-SS-------

Organism: NCBI:txid624146

Mean predicted aligned error: 6.57 Å

Solvent-accessible surface area (backbone atoms only — not comparable to full-atom values): 4561 Å² total; per-residue (Å²): 138,79,87,76,91,71,67,50,23,74,49,72,43,63,52,97,88,68,49,76,77,46,81,48,71,36,90,85,41,86,59,42,61,64,73,47,75,48,77,59,88,63,29,39,37,38,38,39,93,79,55,97,63,74,48,77,45,74,57,82,71,81,78,73,73,79,82,128

pLDDT: mean 85.32, std 13.4, range [41.78, 97.56]

Sequence (68 aa):
MRPKATDYAHVIAIDGDGQVLENLQDPATDYPQTTGAIEVGDYLYLTSLTAPALARWRIVGALEPASN